Protein AF-A0A918TB48-F1 (afdb_monomer)

Radius of gyration: 30.06 Å; Cα contacts (8 Å, |Δi|>4): 180; chains: 1; bounding box: 78×39×94 Å

pLDDT: mean 83.34, std 12.41, range [33.03, 97.19]

InterPro domains:
  IPR012902 Prokaryotic N-terminal methylation site [PS00409] (13-33)
  IPR012902 Prokaryotic N-terminal methylation site [TIGR02532] (13-34)

Organism: NCBI:txid454148

Structure (mmCIF, N/CA/C/O backbone):
data_AF-A0A918TB48-F1
#
_entry.id   AF-A0A918TB48-F1
#
loop_
_atom_site.group_PDB
_atom_site.id
_atom_site.type_symbol
_atom_site.label_atom_id
_atom_site.label_alt_id
_atom_site.label_comp_id
_atom_site.label_asym_id
_atom_site.label_entity_id
_atom_site.label_seq_id
_atom_site.pdbx_PDB_ins_code
_atom_site.Cartn_x
_atom_site.Cartn_y
_atom_site.Cartn_z
_atom_site.occupancy
_atom_site.B_iso_or_equiv
_atom_site.auth_seq_id
_atom_site.auth_comp_id
_atom_site.auth_asym_id
_atom_site.auth_atom_id
_atom_site.pdbx_PDB_model_num
ATOM 1 N N . MET A 1 1 ? -57.362 19.425 70.911 1.00 43.28 1 MET A N 1
ATOM 2 C CA . MET A 1 1 ? -57.440 19.423 69.432 1.00 43.28 1 MET A CA 1
ATOM 3 C C . MET A 1 1 ? -56.160 18.826 68.872 1.00 43.28 1 MET A C 1
ATOM 5 O O . MET A 1 1 ? -55.081 19.206 69.304 1.00 43.28 1 MET A O 1
ATOM 9 N N . LYS A 1 2 ? -56.304 17.837 67.989 1.00 62.12 2 LYS A N 1
ATOM 10 C CA . LYS A 1 2 ? -55.242 17.045 67.358 1.00 62.12 2 LYS A CA 1
ATOM 11 C C . LYS A 1 2 ? -54.778 17.757 66.087 1.00 62.12 2 LYS A C 1
ATOM 13 O O . LYS A 1 2 ? -55.625 18.062 65.258 1.00 62.12 2 LYS A O 1
ATOM 18 N N . LEU A 1 3 ? -53.474 17.967 65.920 1.00 59.34 3 LEU A N 1
ATOM 19 C CA . LEU A 1 3 ? -52.847 18.297 64.634 1.00 59.34 3 LEU A CA 1
ATOM 20 C C . LEU A 1 3 ? -51.452 17.664 64.583 1.00 59.34 3 LEU A C 1
ATOM 22 O O . LEU A 1 3 ? -50.443 18.294 64.882 1.00 59.34 3 LEU A O 1
ATOM 26 N N . THR A 1 4 ? -51.403 16.387 64.214 1.00 58.00 4 THR A N 1
ATOM 27 C CA . THR A 1 4 ? -50.155 15.721 63.829 1.00 58.00 4 THR A CA 1
ATOM 28 C C . THR A 1 4 ? -49.998 15.910 62.326 1.00 58.00 4 THR A C 1
ATOM 30 O O . THR A 1 4 ? -50.679 15.262 61.536 1.00 58.00 4 THR A O 1
ATOM 33 N N . ASN A 1 5 ? -49.163 16.867 61.934 1.00 61.53 5 ASN A N 1
ATOM 34 C CA . ASN A 1 5 ? -48.885 17.178 60.537 1.00 61.53 5 ASN A CA 1
ATOM 35 C C . ASN A 1 5 ? -47.794 16.219 60.031 1.00 61.53 5 ASN A C 1
ATOM 37 O O . ASN A 1 5 ? -46.599 16.497 60.131 1.00 61.53 5 ASN A O 1
ATOM 41 N N . THR A 1 6 ? -48.200 15.038 59.568 1.00 62.00 6 THR A N 1
ATOM 42 C CA . THR A 1 6 ? -47.282 14.049 58.993 1.00 62.00 6 THR A CA 1
ATOM 43 C C . THR A 1 6 ? -46.922 14.476 57.573 1.00 62.00 6 THR A C 1
ATOM 45 O O . THR A 1 6 ? -47.670 14.233 56.629 1.00 62.00 6 THR A O 1
ATOM 48 N N . LYS A 1 7 ? -45.761 15.119 57.411 1.00 65.38 7 LYS A N 1
ATOM 49 C CA . LYS A 1 7 ? -45.164 15.358 56.092 1.00 65.38 7 LYS A CA 1
ATOM 50 C C . LYS A 1 7 ? -44.725 14.019 55.500 1.00 65.38 7 LYS A C 1
ATOM 52 O O . LYS A 1 7 ? -43.674 13.488 55.848 1.00 65.38 7 LYS A O 1
ATOM 57 N N . THR A 1 8 ? -45.530 13.465 54.600 1.00 63.91 8 THR A N 1
ATOM 58 C CA . THR A 1 8 ? -45.137 12.332 53.761 1.00 63.91 8 THR A CA 1
ATOM 59 C C . THR A 1 8 ? -44.109 12.819 52.743 1.00 63.91 8 THR A C 1
ATOM 61 O O . THR A 1 8 ? -44.467 13.367 51.700 1.00 63.91 8 THR A O 1
ATOM 64 N N . ASN A 1 9 ? -42.820 12.665 53.050 1.00 64.06 9 ASN A N 1
ATOM 65 C CA . ASN A 1 9 ? -41.765 12.853 52.060 1.00 64.06 9 ASN A CA 1
ATOM 66 C C . ASN A 1 9 ? -41.945 11.792 50.968 1.00 64.06 9 ASN A C 1
ATOM 68 O O . ASN A 1 9 ? -41.694 10.608 51.187 1.00 64.06 9 ASN A O 1
ATOM 72 N N . LYS A 1 10 ? -42.420 12.212 49.794 1.00 64.69 10 LYS A N 1
ATOM 73 C CA . LYS A 1 10 ? -42.466 11.373 48.597 1.00 64.69 10 LYS A CA 1
ATOM 74 C C . LYS A 1 10 ? -41.016 11.125 48.182 1.00 64.69 10 LYS A C 1
ATOM 76 O O . LYS A 1 10 ? -40.388 12.008 47.606 1.00 64.69 10 LYS A O 1
ATOM 81 N N . SER A 1 11 ? -40.453 9.967 48.533 1.00 64.38 11 SER A N 1
ATOM 82 C CA . SER A 1 11 ? -39.110 9.608 48.080 1.00 64.38 11 SER A CA 1
ATOM 83 C C . SER A 1 11 ? -39.149 9.488 46.559 1.00 64.38 11 SER A C 1
ATOM 85 O O . SER A 1 11 ? -39.744 8.552 46.017 1.00 64.38 11 SER A O 1
ATOM 87 N N . ASN A 1 12 ? -38.540 10.439 45.860 1.00 66.56 12 ASN A N 1
ATOM 88 C CA . ASN A 1 12 ? -38.195 10.235 44.463 1.00 66.56 12 ASN A CA 1
ATOM 89 C C . ASN A 1 12 ? -37.277 9.010 44.441 1.00 66.56 12 ASN A C 1
ATOM 91 O O . ASN A 1 12 ? -36.259 9.003 45.133 1.00 66.56 12 ASN A O 1
ATOM 95 N N . LYS A 1 13 ? -37.686 7.940 43.750 1.00 67.56 13 LYS A N 1
ATOM 96 C CA . LYS A 1 13 ? -36.864 6.736 43.605 1.00 67.56 13 LYS A CA 1
ATOM 97 C C . LYS A 1 13 ? -35.590 7.152 42.863 1.00 67.56 13 LYS A C 1
ATOM 99 O O . LYS A 1 13 ? -35.625 7.335 41.652 1.00 67.56 13 LYS A O 1
ATOM 104 N N . GLY A 1 14 ? -34.515 7.418 43.602 1.00 69.19 14 GLY A N 1
ATOM 105 C CA . GLY A 1 14 ? -33.204 7.693 43.026 1.00 69.19 14 GLY A CA 1
ATOM 106 C C . GLY A 1 14 ? -32.681 6.445 42.321 1.00 69.19 14 GLY A C 1
ATOM 107 O O . GLY A 1 14 ? -32.981 5.336 42.767 1.00 69.19 14 GLY A O 1
ATOM 108 N N . MET A 1 15 ? -31.923 6.637 41.235 1.00 76.31 15 MET A N 1
ATOM 109 C CA . MET A 1 15 ? -31.185 5.559 40.565 1.00 76.31 15 MET A CA 1
ATOM 110 C C . MET A 1 15 ? -30.422 4.776 41.628 1.00 76.31 15 MET A C 1
ATOM 112 O O . MET A 1 15 ? -29.628 5.345 42.383 1.00 76.31 15 MET A O 1
ATOM 116 N N . THR A 1 16 ? -30.715 3.490 41.742 1.00 85.44 16 THR A N 1
ATOM 117 C CA . THR A 1 16 ? -30.097 2.677 42.782 1.00 85.44 16 THR A CA 1
ATOM 118 C C . THR A 1 16 ? -28.619 2.474 42.447 1.00 85.44 16 THR A C 1
ATOM 120 O O . THR A 1 16 ? -28.232 2.367 41.283 1.00 85.44 16 THR A O 1
ATOM 123 N N . LEU A 1 17 ? -27.763 2.402 43.469 1.00 83.81 17 LEU A N 1
ATOM 124 C CA . LEU A 1 17 ? -26.324 2.165 43.283 1.00 83.81 17 LEU A CA 1
ATOM 125 C C . LEU A 1 17 ? -26.065 0.843 42.529 1.00 83.81 17 LEU A C 1
ATOM 127 O O . LEU A 1 17 ? -25.085 0.714 41.795 1.00 83.81 17 LEU A O 1
ATOM 131 N N . ILE A 1 18 ? -26.989 -0.116 42.649 1.00 90.00 18 ILE A N 1
ATOM 132 C CA . ILE A 1 18 ? -26.930 -1.388 41.930 1.00 90.00 18 ILE A CA 1
ATOM 133 C C . ILE A 1 18 ? -27.230 -1.225 40.432 1.00 90.00 18 ILE A C 1
ATOM 135 O O . ILE A 1 18 ? -26.523 -1.797 39.612 1.00 90.00 18 ILE A O 1
ATOM 139 N N . GLU A 1 19 ? -28.202 -0.391 40.049 1.00 87.00 19 GLU A N 1
ATOM 140 C CA . GLU A 1 19 ? -28.476 -0.098 38.634 1.00 87.00 19 GLU A CA 1
ATOM 141 C C . GLU A 1 19 ? -27.283 0.605 37.989 1.00 87.00 19 GLU A C 1
ATOM 143 O O . GLU A 1 19 ? -26.866 0.241 36.893 1.00 87.00 19 GLU A O 1
ATOM 148 N N . LEU A 1 20 ? -26.673 1.559 38.696 1.00 90.06 20 LEU A N 1
ATOM 149 C CA . LEU A 1 20 ? -25.513 2.287 38.190 1.00 90.06 20 LEU A CA 1
ATOM 150 C C . LEU A 1 20 ? -24.288 1.375 38.014 1.00 90.06 20 LEU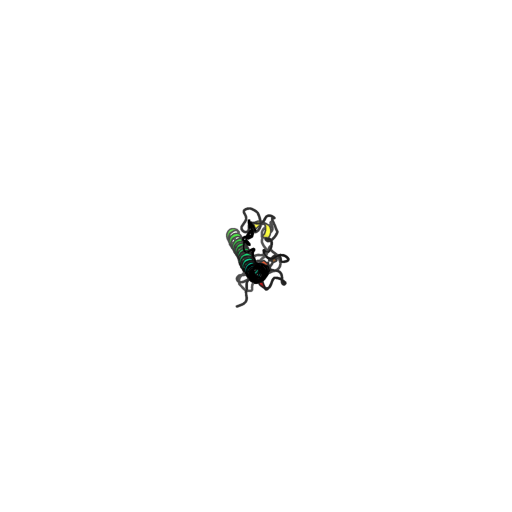 A C 1
ATOM 152 O O . LEU A 1 20 ? -23.606 1.451 36.995 1.00 90.06 20 LEU A O 1
ATOM 156 N N . THR A 1 21 ? -24.023 0.475 38.963 1.00 93.31 21 THR A N 1
ATOM 157 C CA . THR A 1 21 ? -22.899 -0.473 38.852 1.00 93.31 21 THR A CA 1
ATOM 158 C C . THR A 1 21 ? -23.119 -1.511 37.754 1.00 93.31 21 THR A C 1
ATOM 160 O O . THR A 1 21 ? -22.192 -1.767 36.988 1.00 93.31 21 THR A O 1
ATOM 163 N N . VAL A 1 22 ? -24.334 -2.050 37.599 1.00 93.81 22 VAL A N 1
ATOM 164 C CA . VAL A 1 22 ? -24.663 -2.969 36.494 1.00 93.81 22 VAL A CA 1
ATOM 165 C C . VAL A 1 22 ? -24.484 -2.279 35.142 1.00 93.81 22 VAL A C 1
ATOM 167 O O . VAL A 1 22 ? -23.855 -2.846 34.249 1.00 93.81 22 VAL A O 1
ATOM 170 N N . VAL A 1 23 ? -24.966 -1.041 34.998 1.00 95.06 23 VAL A N 1
ATOM 171 C CA . VAL A 1 23 ? -24.798 -0.265 33.760 1.00 95.06 23 VAL A CA 1
ATOM 172 C C . VAL A 1 23 ? -23.319 -0.049 33.448 1.00 95.06 23 VAL A C 1
ATOM 174 O O . VAL A 1 23 ? -22.896 -0.301 32.322 1.00 95.06 23 VAL A O 1
ATOM 177 N N . ILE A 1 24 ? -22.508 0.351 34.431 1.00 95.19 24 ILE A N 1
ATOM 178 C CA . ILE A 1 24 ? -21.066 0.551 34.225 1.00 95.19 24 ILE A CA 1
ATOM 179 C C . ILE A 1 24 ? -20.381 -0.754 33.805 1.00 95.19 24 ILE A C 1
ATOM 181 O O . ILE A 1 24 ? -19.593 -0.743 32.861 1.00 95.19 24 ILE A O 1
ATOM 185 N N . LEU A 1 25 ? -20.696 -1.881 34.451 1.00 95.31 25 LEU A N 1
ATOM 186 C CA . LEU A 1 25 ? -20.114 -3.180 34.097 1.00 95.31 25 LEU A CA 1
ATOM 187 C C . LEU A 1 25 ? -20.433 -3.574 32.650 1.00 95.31 25 LEU A C 1
ATOM 189 O O . LEU A 1 25 ? -19.542 -4.014 31.920 1.00 95.31 25 LEU A O 1
ATOM 193 N N . VAL A 1 26 ? -21.677 -3.368 32.212 1.00 97.00 26 VAL A N 1
ATOM 194 C CA . VAL A 1 26 ? -22.085 -3.636 30.826 1.00 97.00 26 VAL A CA 1
ATOM 195 C C . VAL A 1 26 ? -21.351 -2.716 29.852 1.00 97.00 26 VAL A C 1
ATOM 197 O O . VAL A 1 26 ? -20.811 -3.193 28.854 1.00 97.00 26 VAL A O 1
ATOM 200 N N . LEU A 1 27 ? -21.267 -1.417 30.145 1.00 97.19 27 LEU A N 1
ATOM 201 C CA . LEU A 1 27 ? -20.566 -0.461 29.284 1.00 97.19 27 LEU A CA 1
ATOM 202 C C . LEU A 1 27 ? -19.082 -0.816 29.127 1.00 97.19 27 LEU A C 1
ATOM 204 O O . LEU A 1 27 ? -18.579 -0.838 28.006 1.00 97.19 27 LEU A O 1
ATOM 208 N N . LEU A 1 28 ? -18.390 -1.160 30.217 1.00 96.75 28 LEU A N 1
ATOM 209 C CA . LEU A 1 28 ? -16.977 -1.553 30.167 1.00 96.75 28 LEU A CA 1
ATOM 210 C C . LEU A 1 28 ? -16.760 -2.855 29.381 1.00 96.75 28 LEU A C 1
ATOM 212 O O . LEU A 1 28 ? -15.784 -2.968 28.634 1.00 96.75 28 LEU A O 1
ATOM 216 N N . SER A 1 29 ? -17.681 -3.816 29.496 1.00 95.94 29 SER A N 1
ATOM 217 C CA . SER A 1 29 ? -17.644 -5.051 28.705 1.00 95.94 29 SER A CA 1
ATOM 218 C C . SER A 1 29 ? -17.789 -4.771 27.205 1.00 95.94 29 SER A C 1
ATOM 220 O O . SER A 1 29 ? -16.966 -5.229 26.409 1.00 95.94 29 SER A O 1
ATOM 222 N N . LEU A 1 30 ? -18.770 -3.952 26.814 1.00 96.06 30 LEU A N 1
ATOM 223 C CA . LEU A 1 30 ? -19.013 -3.604 25.410 1.00 96.06 30 LEU A CA 1
ATOM 224 C C . LEU A 1 30 ? -17.853 -2.815 24.795 1.00 96.06 30 LEU A C 1
ATOM 226 O O . LEU A 1 30 ? -17.421 -3.112 23.680 1.00 96.06 30 LEU A O 1
ATOM 230 N N . ILE A 1 31 ? -17.305 -1.851 25.537 1.00 96.19 31 ILE A N 1
ATOM 231 C CA . ILE A 1 31 ? -16.146 -1.068 25.093 1.00 96.19 31 ILE A CA 1
ATOM 232 C C . ILE A 1 31 ? -14.924 -1.978 24.887 1.00 96.19 31 ILE A C 1
ATOM 234 O O . ILE A 1 31 ? -14.186 -1.808 23.918 1.00 96.19 31 ILE A O 1
ATOM 238 N N . SER A 1 32 ? -14.726 -2.988 25.739 1.00 95.69 32 SER A N 1
ATOM 239 C CA . SER A 1 32 ? -13.596 -3.920 25.612 1.00 95.69 32 SER A CA 1
ATOM 240 C C . SER A 1 32 ? -13.647 -4.728 24.310 1.00 95.69 32 SER A C 1
ATOM 242 O O . SER A 1 32 ? -12.643 -4.826 23.603 1.00 95.69 32 SER A O 1
ATOM 244 N N . VAL A 1 33 ? -14.818 -5.265 23.949 1.00 95.31 33 VAL A N 1
ATOM 245 C CA . VAL A 1 33 ? -14.992 -6.006 22.685 1.00 95.31 33 VAL A CA 1
ATOM 246 C C . VAL A 1 33 ? -14.820 -5.082 21.476 1.00 95.31 33 VAL A C 1
ATOM 248 O O . VAL A 1 33 ? -14.198 -5.474 20.486 1.00 95.31 33 VAL A O 1
ATOM 251 N N . LEU A 1 34 ? -15.288 -3.832 21.572 1.00 95.44 34 LEU A N 1
ATOM 252 C CA . LEU A 1 34 ? -15.106 -2.826 20.525 1.00 95.44 34 LEU A CA 1
ATOM 253 C C . LEU A 1 34 ? -13.622 -2.573 20.223 1.00 95.44 34 LEU A C 1
ATOM 255 O O . LEU A 1 34 ? -13.240 -2.543 19.055 1.00 95.44 34 LEU A O 1
ATOM 259 N N . PHE A 1 35 ? -12.769 -2.442 21.245 1.00 94.81 35 PHE A N 1
ATOM 260 C CA . PHE A 1 35 ? -11.332 -2.215 21.041 1.00 94.81 35 PHE A CA 1
ATOM 261 C C . PHE A 1 35 ? -10.633 -3.381 20.338 1.00 94.81 35 PHE A C 1
ATOM 263 O O . PHE A 1 35 ? -9.747 -3.158 19.510 1.00 94.81 35 PHE A O 1
ATOM 270 N N . ILE A 1 36 ? -11.034 -4.618 20.634 1.00 93.31 36 ILE A N 1
ATOM 271 C CA . ILE A 1 36 ? -10.490 -5.807 19.967 1.00 93.31 36 ILE A CA 1
ATOM 272 C C . ILE A 1 36 ? -10.891 -5.800 18.487 1.00 93.31 36 ILE A C 1
ATOM 274 O O . ILE A 1 36 ? -10.032 -5.959 17.617 1.00 93.31 36 ILE A O 1
ATOM 278 N N . GLY A 1 37 ? -12.172 -5.545 18.200 1.00 92.19 37 GLY A N 1
ATOM 279 C CA . GLY A 1 37 ? -12.680 -5.444 16.831 1.00 92.19 37 GLY A CA 1
ATOM 280 C C . GLY A 1 37 ? -12.007 -4.324 16.036 1.00 92.19 37 GLY A C 1
ATOM 281 O O . GLY A 1 37 ? -11.545 -4.554 14.920 1.00 92.19 37 GLY A O 1
ATOM 282 N N . ALA A 1 38 ? -11.865 -3.138 16.632 1.00 92.00 38 ALA A N 1
ATOM 283 C CA . ALA A 1 38 ? -11.226 -1.987 15.999 1.00 92.00 38 ALA A CA 1
ATOM 284 C C . ALA A 1 38 ? -9.751 -2.252 15.661 1.00 92.00 38 ALA A C 1
ATOM 286 O O . ALA A 1 38 ? -9.313 -1.936 14.556 1.00 92.00 38 ALA A O 1
ATOM 287 N N . ARG A 1 39 ? -8.985 -2.885 16.564 1.00 88.62 39 ARG A N 1
ATOM 288 C CA . ARG A 1 39 ? -7.580 -3.247 16.296 1.00 88.62 39 ARG A CA 1
ATOM 289 C C . ARG A 1 39 ? -7.447 -4.266 15.166 1.00 88.62 39 ARG A C 1
ATOM 291 O O . ARG A 1 39 ? -6.556 -4.130 14.331 1.00 88.62 39 ARG A O 1
ATOM 298 N N . ALA A 1 40 ? -8.317 -5.275 15.133 1.00 87.75 40 ALA A N 1
ATOM 299 C CA . ALA A 1 40 ? -8.320 -6.268 14.061 1.00 87.75 40 ALA A CA 1
ATOM 300 C C . ALA A 1 40 ? -8.688 -5.637 12.709 1.00 87.75 40 ALA A C 1
ATOM 302 O O . ALA A 1 40 ? -8.044 -5.922 11.699 1.00 87.75 40 ALA A O 1
ATOM 303 N N . TRP A 1 41 ? -9.677 -4.740 12.703 1.00 90.69 41 TRP A N 1
ATOM 304 C CA . TRP A 1 41 ? -10.086 -4.007 11.509 1.00 90.69 41 TRP A CA 1
ATOM 305 C C . TRP A 1 41 ? -8.982 -3.082 10.988 1.00 90.69 41 TRP A C 1
ATOM 307 O O . TRP A 1 41 ? -8.671 -3.129 9.799 1.00 90.69 41 TRP A O 1
ATOM 317 N N . MET A 1 42 ? -8.328 -2.321 11.872 1.00 89.31 42 MET A N 1
ATOM 318 C CA . MET A 1 42 ? -7.204 -1.447 11.514 1.00 89.31 42 MET A CA 1
ATOM 319 C C . MET A 1 42 ? -6.084 -2.237 10.829 1.00 89.31 42 MET A C 1
ATOM 321 O O . MET A 1 42 ? -5.675 -1.892 9.727 1.00 89.31 42 MET A O 1
ATOM 325 N N . ARG A 1 43 ? -5.687 -3.383 11.400 1.00 86.12 43 ARG A N 1
ATOM 326 C CA . ARG A 1 43 ? -4.665 -4.263 10.808 1.00 86.12 43 ARG A CA 1
ATOM 327 C C . ARG A 1 43 ? -5.050 -4.769 9.410 1.00 86.12 43 ARG A C 1
ATOM 329 O O . ARG A 1 43 ? -4.191 -4.902 8.541 1.00 86.12 43 ARG A O 1
ATOM 336 N N . GLY A 1 44 ? -6.330 -5.076 9.189 1.00 86.44 44 GLY A N 1
ATOM 337 C CA . GLY A 1 44 ? -6.839 -5.473 7.874 1.00 86.44 44 GLY A CA 1
ATOM 338 C C . GLY A 1 44 ? -6.806 -4.327 6.859 1.00 86.44 44 GLY A C 1
ATOM 339 O O . GLY A 1 44 ? -6.379 -4.526 5.722 1.00 86.44 44 GLY A O 1
ATOM 340 N N . SER A 1 45 ? -7.199 -3.126 7.289 1.00 89.56 45 SER A N 1
ATOM 341 C CA . SER A 1 45 ? -7.156 -1.909 6.473 1.00 89.56 45 SER A CA 1
ATOM 342 C C . SER A 1 45 ? -5.726 -1.542 6.073 1.00 89.56 45 SER A C 1
ATOM 344 O O . SER A 1 45 ? -5.471 -1.260 4.904 1.00 89.56 45 SER A O 1
ATOM 346 N N . ASP A 1 46 ? -4.777 -1.620 7.008 1.00 90.06 46 ASP A N 1
ATOM 347 C CA . ASP A 1 46 ? -3.365 -1.323 6.750 1.00 90.06 46 ASP A CA 1
ATOM 348 C C . ASP A 1 46 ? -2.776 -2.271 5.701 1.00 90.06 46 ASP A C 1
ATOM 350 O O . ASP A 1 46 ? -2.063 -1.836 4.799 1.00 90.06 46 ASP A O 1
ATOM 354 N N . ARG A 1 47 ? -3.134 -3.562 5.754 1.00 87.81 47 ARG A N 1
ATOM 355 C CA . ARG A 1 47 ? -2.732 -4.548 4.738 1.00 87.81 47 ARG A CA 1
ATOM 356 C C . ARG A 1 47 ? -3.307 -4.232 3.366 1.00 87.81 47 ARG A C 1
ATOM 358 O O . ARG A 1 47 ? -2.586 -4.312 2.374 1.00 87.81 47 ARG A O 1
ATOM 365 N N . ALA A 1 48 ? -4.590 -3.891 3.297 1.00 88.69 48 ALA A N 1
ATOM 366 C CA . ALA A 1 48 ? -5.221 -3.539 2.031 1.00 88.69 48 ALA A CA 1
ATOM 367 C C . ALA A 1 48 ? -4.580 -2.282 1.420 1.00 88.69 48 ALA A C 1
ATOM 369 O O . ALA A 1 48 ? -4.274 -2.266 0.230 1.00 88.69 48 ALA A O 1
ATOM 370 N N . ASN A 1 49 ? -4.313 -1.265 2.239 1.00 90.06 49 ASN A N 1
ATOM 371 C CA . ASN A 1 49 ? -3.668 -0.035 1.796 1.00 90.06 49 ASN A CA 1
ATOM 372 C C . ASN A 1 49 ? -2.218 -0.278 1.342 1.00 90.06 49 ASN A C 1
ATOM 374 O O . ASN A 1 49 ? -1.829 0.171 0.267 1.00 90.06 49 ASN A O 1
ATOM 378 N N . ALA A 1 50 ? -1.443 -1.075 2.086 1.00 88.81 50 ALA A N 1
ATOM 379 C CA . ALA A 1 50 ? -0.089 -1.455 1.684 1.00 88.81 50 ALA A CA 1
ATOM 380 C C . ALA A 1 50 ? -0.077 -2.162 0.318 1.00 88.81 50 ALA A C 1
ATOM 382 O O . ALA A 1 50 ? 0.678 -1.774 -0.570 1.00 88.81 50 ALA A O 1
ATOM 383 N N . ALA A 1 51 ? -0.970 -3.130 0.098 1.00 88.31 51 ALA A N 1
ATOM 384 C CA . ALA A 1 51 ? -1.081 -3.817 -1.187 1.00 88.31 51 ALA A CA 1
ATOM 385 C C . ALA A 1 51 ? -1.458 -2.873 -2.347 1.00 88.31 51 ALA A C 1
ATOM 387 O O . ALA A 1 51 ? -0.965 -3.044 -3.463 1.00 88.31 51 ALA A O 1
ATOM 388 N N . LEU A 1 52 ? -2.306 -1.869 -2.099 1.00 89.88 52 LEU A N 1
ATOM 389 C CA . LEU A 1 52 ? -2.665 -0.864 -3.104 1.00 89.88 52 LEU A CA 1
ATOM 390 C C . LEU A 1 52 ? -1.481 0.030 -3.471 1.00 89.88 52 LEU A C 1
ATOM 392 O O . LEU A 1 52 ? -1.266 0.277 -4.655 1.00 89.88 52 LEU A O 1
ATOM 396 N N . LEU A 1 53 ? -0.691 0.470 -2.491 1.00 90.31 53 LEU A N 1
ATOM 397 C CA . LEU A 1 53 ? 0.509 1.272 -2.745 1.00 90.31 53 LEU A CA 1
ATOM 398 C C . LEU A 1 53 ? 1.538 0.495 -3.571 1.00 90.31 53 LEU A 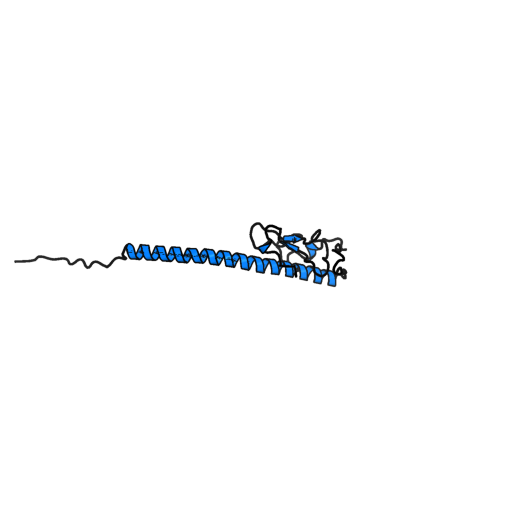C 1
ATOM 400 O O . LEU A 1 53 ? 2.025 1.008 -4.577 1.00 90.31 53 LEU A O 1
ATOM 404 N N . ILE A 1 54 ? 1.787 -0.768 -3.213 1.00 90.12 54 ILE A N 1
ATOM 405 C CA . ILE A 1 54 ? 2.690 -1.654 -3.962 1.00 90.12 54 ILE A CA 1
ATOM 406 C C . ILE A 1 54 ? 2.191 -1.839 -5.398 1.00 90.12 54 ILE A C 1
ATOM 408 O O . ILE A 1 54 ? 2.966 -1.740 -6.349 1.00 90.12 54 ILE A O 1
ATOM 412 N N . ARG A 1 55 ? 0.884 -2.063 -5.577 1.00 90.62 55 ARG A N 1
ATOM 413 C CA . ARG A 1 55 ? 0.275 -2.185 -6.906 1.00 90.62 55 ARG A CA 1
ATOM 414 C C . ARG A 1 55 ? 0.437 -0.906 -7.724 1.00 90.62 55 ARG A C 1
ATOM 416 O O . ARG A 1 55 ? 0.787 -0.999 -8.897 1.00 90.62 55 ARG A O 1
ATOM 423 N N . ASN A 1 56 ? 0.168 0.258 -7.138 1.00 91.56 56 ASN A N 1
ATOM 424 C CA . ASN A 1 56 ? 0.272 1.539 -7.837 1.00 91.56 56 ASN A CA 1
ATOM 425 C C . ASN A 1 56 ? 1.714 1.806 -8.276 1.00 91.56 56 ASN A C 1
ATOM 427 O O . ASN A 1 56 ? 1.936 2.177 -9.424 1.00 91.56 56 ASN A O 1
ATOM 431 N N . ALA A 1 57 ? 2.692 1.528 -7.409 1.00 91.62 57 ALA A N 1
ATOM 432 C CA . ALA A 1 57 ? 4.104 1.651 -7.754 1.00 91.62 57 ALA A CA 1
ATOM 433 C C . ALA A 1 57 ? 4.508 0.682 -8.874 1.00 91.62 57 ALA A C 1
ATOM 435 O O . ALA A 1 57 ? 5.120 1.102 -9.851 1.00 91.62 57 ALA A O 1
ATOM 436 N N . GLN A 1 58 ? 4.089 -0.588 -8.793 1.00 92.06 58 GLN A N 1
ATOM 437 C CA . GLN A 1 58 ? 4.327 -1.572 -9.852 1.00 92.06 58 GLN A CA 1
ATOM 438 C C . GLN A 1 58 ? 3.748 -1.099 -11.190 1.00 92.06 58 GLN A C 1
ATOM 440 O O . GLN A 1 58 ? 4.415 -1.158 -12.216 1.00 92.06 58 GLN A O 1
ATOM 445 N N . GLN A 1 59 ? 2.500 -0.628 -11.200 1.00 92.50 59 GLN A N 1
ATOM 446 C CA . GLN A 1 59 ? 1.859 -0.133 -12.418 1.00 92.50 59 GLN A CA 1
ATOM 447 C C . GLN A 1 59 ? 2.552 1.121 -12.959 1.00 92.50 59 GLN A C 1
ATOM 449 O O . GLN A 1 59 ? 2.723 1.228 -14.171 1.00 92.50 59 GLN A O 1
ATOM 454 N N . GLY A 1 60 ? 2.990 2.020 -12.076 1.00 91.94 60 GLY A N 1
ATOM 455 C CA . GLY A 1 60 ? 3.761 3.207 -12.431 1.00 91.94 60 GLY A CA 1
ATOM 456 C C . GLY A 1 60 ? 5.065 2.853 -13.134 1.00 91.94 60 GLY A C 1
ATOM 457 O O . GLY A 1 60 ? 5.271 3.280 -14.265 1.00 91.94 60 GLY A O 1
ATOM 458 N N . VAL A 1 61 ? 5.886 1.992 -12.523 1.00 92.31 61 VAL A N 1
ATOM 459 C CA . VAL A 1 61 ? 7.158 1.522 -13.101 1.00 92.31 61 VAL A CA 1
ATOM 460 C C . VAL A 1 61 ? 6.940 0.896 -14.470 1.00 92.31 61 VAL A C 1
ATOM 462 O O . VAL A 1 61 ? 7.612 1.264 -15.427 1.00 92.31 61 VAL A O 1
ATOM 465 N N . ARG A 1 62 ? 5.959 -0.007 -14.595 1.00 91.75 62 ARG A N 1
ATOM 466 C CA . ARG A 1 62 ? 5.674 -0.706 -15.860 1.00 91.75 62 ARG A CA 1
ATOM 467 C C . ARG A 1 62 ? 5.162 0.226 -16.949 1.00 91.75 62 ARG A C 1
ATOM 469 O O . ARG A 1 62 ? 5.518 0.074 -18.113 1.00 91.75 62 ARG A O 1
ATOM 476 N N . SER A 1 63 ? 4.306 1.176 -16.587 1.00 92.12 63 SER A N 1
ATOM 477 C CA . SER A 1 63 ? 3.806 2.170 -17.533 1.00 92.12 63 SER A CA 1
ATOM 478 C C . SER A 1 63 ? 4.930 3.098 -17.984 1.00 92.12 63 SER A C 1
ATOM 480 O O . SER A 1 63 ? 5.057 3.371 -19.176 1.00 92.12 63 SER A O 1
ATOM 482 N N . HIS A 1 64 ? 5.756 3.562 -17.046 1.00 92.44 64 HIS A N 1
ATOM 483 C CA . HIS A 1 64 ? 6.854 4.476 -17.325 1.00 92.44 64 HIS A CA 1
ATOM 484 C C . HIS A 1 64 ? 7.942 3.812 -18.174 1.00 92.44 64 HIS A C 1
ATOM 486 O O . HIS A 1 64 ? 8.338 4.373 -19.195 1.00 92.44 64 HIS A O 1
ATOM 492 N N . SER A 1 65 ? 8.342 2.581 -17.836 1.00 91.06 65 SER A N 1
ATOM 493 C CA . SER A 1 65 ? 9.307 1.807 -18.624 1.00 91.06 65 SER A CA 1
ATOM 494 C C . SER A 1 65 ? 8.812 1.583 -20.052 1.00 91.06 65 SER A C 1
ATOM 496 O O . SER A 1 65 ? 9.571 1.761 -21.000 1.00 91.06 65 SER A O 1
ATOM 498 N N . ASN A 1 66 ? 7.521 1.286 -20.225 1.00 90.44 66 ASN A N 1
ATOM 499 C CA . ASN A 1 66 ? 6.919 1.113 -21.545 1.00 90.44 66 ASN A CA 1
ATOM 500 C C . ASN A 1 66 ? 6.905 2.414 -22.371 1.00 90.44 66 ASN A C 1
ATOM 502 O O . ASN A 1 66 ? 7.166 2.374 -23.569 1.00 90.44 66 ASN A O 1
ATOM 506 N N . ILE A 1 67 ? 6.626 3.568 -21.753 1.00 91.12 67 ILE A N 1
ATOM 507 C CA . ILE A 1 67 ? 6.644 4.873 -22.442 1.00 91.12 67 ILE A CA 1
ATOM 508 C C . ILE A 1 67 ? 8.067 5.260 -22.860 1.00 91.12 67 ILE A C 1
ATOM 510 O O . ILE A 1 67 ? 8.257 5.792 -23.951 1.00 91.12 67 ILE A O 1
ATOM 514 N N . MET A 1 68 ? 9.057 4.967 -22.017 1.00 89.88 68 MET A N 1
ATOM 515 C CA . MET A 1 68 ? 10.466 5.274 -22.285 1.00 89.88 68 MET A CA 1
ATOM 516 C C . MET A 1 68 ? 11.161 4.235 -23.176 1.00 89.88 68 MET A C 1
ATOM 518 O O . MET A 1 68 ? 12.333 4.395 -23.504 1.00 89.88 68 MET A O 1
ATOM 522 N N . GLY A 1 69 ? 10.453 3.180 -23.593 1.00 88.81 69 GLY A N 1
ATOM 523 C CA . GLY A 1 69 ? 11.007 2.128 -24.447 1.00 88.81 69 GLY A CA 1
ATOM 524 C C . GLY A 1 69 ? 12.044 1.246 -23.749 1.00 88.81 69 GLY A C 1
ATOM 525 O O . GLY A 1 69 ? 12.875 0.639 -24.419 1.00 88.81 69 GLY A O 1
ATOM 526 N N . VAL A 1 70 ? 12.012 1.176 -22.416 1.00 88.38 70 VAL A N 1
ATOM 527 C CA . VAL A 1 70 ? 12.879 0.296 -21.629 1.00 88.38 70 VAL A CA 1
ATOM 528 C C . VAL A 1 70 ? 12.295 -1.111 -21.646 1.00 88.38 70 VAL A C 1
ATOM 530 O O . VAL A 1 70 ? 11.123 -1.319 -21.313 1.00 88.38 70 VAL A O 1
ATOM 533 N N . GLU A 1 71 ? 13.112 -2.084 -22.045 1.00 86.19 71 GLU A N 1
ATOM 534 C CA . GLU A 1 71 ? 12.689 -3.479 -22.100 1.00 86.19 71 GLU A CA 1
ATOM 535 C C . GLU A 1 71 ? 12.278 -3.980 -20.715 1.00 86.19 71 GLU A C 1
ATOM 537 O O . GLU A 1 71 ? 12.907 -3.695 -19.697 1.00 86.19 71 GLU A O 1
ATOM 542 N N . THR A 1 72 ? 11.191 -4.745 -20.678 1.00 85.94 72 THR A N 1
ATOM 543 C CA . THR A 1 72 ? 10.789 -5.446 -19.464 1.00 85.94 72 THR A CA 1
ATOM 544 C C . THR A 1 72 ? 11.522 -6.787 -19.414 1.00 85.94 72 THR A C 1
ATOM 546 O O . THR A 1 72 ? 11.345 -7.582 -20.342 1.00 85.94 72 THR A O 1
ATOM 549 N N . PRO A 1 73 ? 12.304 -7.072 -18.356 1.00 87.56 73 PRO A N 1
ATOM 550 C CA . PRO A 1 73 ? 13.034 -8.325 -18.271 1.00 87.56 73 PRO A CA 1
ATOM 551 C C . PRO A 1 73 ? 12.068 -9.515 -18.248 1.00 87.56 73 PRO A C 1
ATOM 553 O O . PRO A 1 73 ? 11.051 -9.507 -17.542 1.00 87.56 73 PRO A O 1
ATOM 556 N N . ALA A 1 74 ? 12.381 -10.545 -19.036 1.00 85.50 74 ALA A N 1
ATOM 557 C CA . ALA A 1 74 ? 11.643 -11.803 -19.021 1.00 85.50 74 ALA A CA 1
ATOM 558 C C . ALA A 1 74 ? 11.766 -12.490 -17.650 1.00 85.50 74 ALA A C 1
ATOM 560 O O . ALA A 1 74 ? 12.719 -12.258 -16.913 1.00 85.50 74 ALA A O 1
ATOM 561 N N . THR A 1 75 ? 10.814 -13.360 -17.314 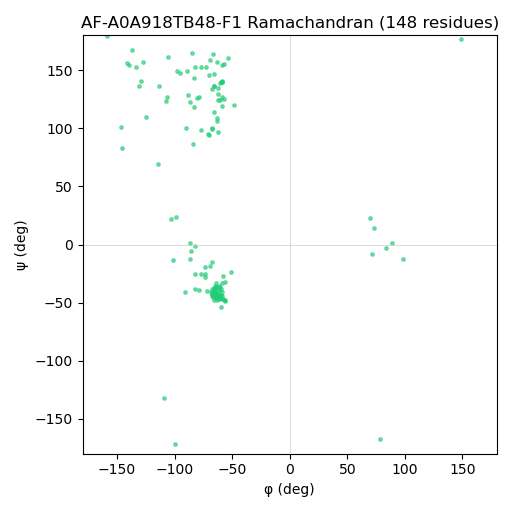1.00 85.00 75 THR A N 1
ATOM 562 C CA . THR A 1 75 ? 10.864 -14.136 -16.067 1.00 85.00 75 THR A CA 1
ATOM 563 C C . THR A 1 75 ? 12.154 -14.960 -15.983 1.00 85.00 75 THR A C 1
ATOM 565 O O . THR A 1 75 ? 12.441 -15.751 -16.883 1.00 85.00 75 THR A O 1
ATOM 568 N N . GLY A 1 76 ? 12.910 -14.796 -14.897 1.00 81.44 76 GLY A N 1
ATOM 569 C CA . GLY A 1 76 ? 14.200 -15.440 -14.647 1.00 81.44 76 GLY A CA 1
ATOM 570 C C . GLY A 1 76 ? 15.420 -14.679 -15.182 1.00 81.44 76 GLY A C 1
ATOM 571 O O . GLY A 1 76 ? 16.534 -15.185 -15.044 1.00 81.44 76 GLY A O 1
ATOM 572 N N . ALA A 1 77 ? 15.242 -13.507 -15.803 1.00 83.62 77 ALA A N 1
ATOM 573 C CA . ALA A 1 77 ? 16.335 -12.673 -16.313 1.00 83.62 77 ALA A CA 1
ATOM 574 C C . ALA A 1 77 ? 16.918 -11.717 -15.256 1.00 83.62 77 ALA A C 1
ATOM 576 O O . ALA A 1 77 ? 17.989 -11.153 -15.481 1.00 83.62 77 ALA A O 1
ATOM 577 N N . GLY A 1 78 ? 16.248 -11.554 -14.113 1.00 84.62 78 GLY A N 1
ATOM 578 C CA . GLY A 1 78 ? 16.610 -10.571 -13.097 1.00 84.62 78 GLY A CA 1
ATOM 579 C C . GLY A 1 78 ? 16.153 -9.156 -13.454 1.00 84.62 78 GLY A C 1
ATOM 580 O O . GLY A 1 78 ? 15.329 -8.945 -14.341 1.00 84.62 78 GLY A O 1
ATOM 581 N N . GLU A 1 79 ? 16.657 -8.169 -12.724 1.00 88.50 79 GLU A N 1
ATOM 582 C CA . GLU A 1 79 ? 16.261 -6.769 -12.893 1.00 88.50 79 GLU A CA 1
ATOM 583 C C . GLU A 1 79 ? 17.149 -6.064 -13.924 1.00 88.50 79 GLU A C 1
ATOM 585 O O . GLU A 1 79 ? 18.324 -6.400 -14.089 1.00 88.50 79 GLU A O 1
ATOM 590 N N . ILE A 1 80 ? 16.586 -5.080 -14.624 1.00 89.31 80 ILE A N 1
ATOM 591 C CA . ILE A 1 80 ? 17.330 -4.219 -15.549 1.00 89.31 80 ILE A CA 1
ATOM 592 C C . ILE A 1 80 ? 17.456 -2.842 -14.912 1.00 89.31 80 ILE A C 1
ATOM 594 O O . ILE A 1 80 ? 16.445 -2.218 -14.592 1.00 89.31 80 ILE A O 1
ATOM 598 N N . ALA A 1 81 ? 18.690 -2.363 -14.767 1.00 88.81 81 ALA A N 1
ATOM 599 C CA . ALA A 1 81 ? 18.958 -1.014 -14.289 1.00 88.81 81 ALA A CA 1
ATOM 600 C C . ALA A 1 81 ? 18.311 0.030 -15.209 1.00 88.81 81 ALA A C 1
ATOM 602 O O . ALA A 1 81 ? 18.325 -0.103 -16.439 1.00 88.81 81 ALA A O 1
ATOM 603 N N . TRP A 1 82 ? 17.751 1.074 -14.612 1.00 89.56 82 TRP A N 1
ATOM 604 C CA . TRP A 1 82 ? 17.162 2.176 -15.350 1.00 89.56 82 TRP A CA 1
ATOM 605 C C . TRP A 1 82 ? 18.223 2.891 -16.210 1.00 89.56 82 TRP A C 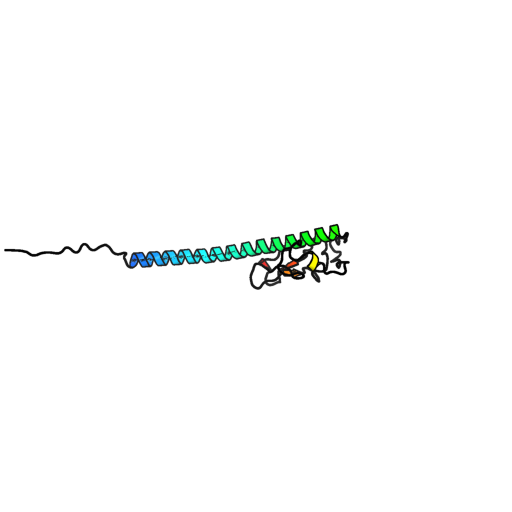1
ATOM 607 O O . TRP A 1 82 ? 19.297 3.222 -15.712 1.00 89.56 82 TRP A O 1
ATOM 617 N N . PRO A 1 83 ? 17.969 3.116 -17.514 1.00 83.44 83 PRO A N 1
ATOM 618 C CA . PRO A 1 83 ? 18.994 3.616 -18.431 1.00 83.44 83 PRO A CA 1
ATOM 619 C C . PRO A 1 83 ? 19.133 5.147 -18.466 1.00 83.44 83 PRO A C 1
ATOM 621 O O . PRO A 1 83 ? 20.001 5.645 -19.187 1.00 83.44 83 PRO A O 1
ATOM 624 N N . ALA A 1 84 ? 18.274 5.906 -17.773 1.00 81.06 84 ALA A N 1
ATOM 625 C CA . ALA A 1 84 ? 18.351 7.368 -17.766 1.00 81.06 84 ALA A CA 1
ATOM 626 C C . ALA A 1 84 ? 19.348 7.887 -16.717 1.00 81.06 84 ALA A C 1
ATOM 628 O O . ALA A 1 84 ? 19.771 7.159 -15.827 1.00 81.06 84 ALA A O 1
ATOM 629 N N . ALA A 1 85 ? 19.730 9.161 -16.844 1.00 75.44 85 ALA A N 1
ATOM 630 C CA . ALA A 1 85 ? 20.613 9.826 -15.884 1.00 75.44 85 ALA A CA 1
ATOM 631 C C . ALA A 1 85 ? 19.918 10.172 -14.554 1.00 75.44 85 ALA A C 1
ATOM 633 O O . ALA A 1 85 ? 20.612 10.406 -13.568 1.00 75.44 85 ALA A O 1
ATOM 634 N N . ASP A 1 86 ? 18.584 10.221 -14.560 1.00 84.56 86 ASP A N 1
ATOM 635 C CA . ASP A 1 86 ? 17.750 10.468 -13.386 1.00 84.56 86 ASP A CA 1
ATOM 636 C C . ASP A 1 86 ? 17.293 9.138 -12.771 1.00 84.56 86 ASP A C 1
ATOM 638 O O . ASP A 1 86 ? 17.056 8.168 -13.498 1.00 84.56 86 ASP A O 1
ATOM 642 N N . ASP A 1 87 ? 17.128 9.117 -11.450 1.00 88.75 87 ASP A N 1
ATOM 643 C CA . ASP A 1 87 ? 16.711 7.939 -10.689 1.00 88.75 87 ASP A CA 1
ATOM 644 C C . ASP A 1 87 ? 15.256 7.558 -11.028 1.00 88.75 87 ASP A C 1
ATOM 646 O O . ASP A 1 87 ? 14.355 8.402 -11.063 1.00 88.75 87 ASP A O 1
ATOM 650 N N . LEU A 1 88 ? 14.982 6.270 -11.272 1.00 89.62 88 LEU A N 1
ATOM 651 C CA . LEU A 1 88 ? 13.619 5.803 -11.578 1.00 89.62 88 LEU A CA 1
ATOM 652 C C . LEU A 1 88 ? 12.676 6.110 -10.413 1.00 89.62 88 LEU A C 1
ATOM 654 O O . LEU A 1 88 ? 11.513 6.461 -10.618 1.00 89.62 88 LEU A O 1
ATOM 658 N N . SER A 1 89 ? 13.175 6.002 -9.185 1.00 89.19 89 SER A N 1
ATOM 659 C CA . SER A 1 89 ? 12.419 6.335 -7.984 1.00 89.19 89 SER A CA 1
ATOM 660 C C . SER A 1 89 ? 11.878 7.775 -7.986 1.00 89.19 89 SER A C 1
ATOM 662 O O . SER A 1 89 ? 10.752 7.985 -7.529 1.00 89.19 89 SER A O 1
ATOM 664 N N . ASP A 1 90 ? 12.580 8.736 -8.591 1.00 90.81 90 ASP A N 1
ATOM 665 C CA . ASP A 1 90 ? 12.147 10.139 -8.719 1.00 90.81 90 ASP A CA 1
ATOM 666 C C . ASP A 1 90 ? 11.023 10.332 -9.739 1.00 90.81 90 ASP A C 1
ATOM 668 O O . ASP A 1 90 ? 10.188 11.238 -9.626 1.00 90.81 90 ASP A O 1
ATOM 672 N N . GLU A 1 91 ? 10.970 9.459 -10.740 1.00 89.88 91 GLU A N 1
ATOM 673 C CA . GLU A 1 91 ? 9.924 9.480 -11.757 1.00 89.88 91 GLU A CA 1
ATOM 674 C C . GLU A 1 91 ? 8.644 8.778 -11.302 1.00 89.88 91 GLU A C 1
ATOM 676 O O . GLU A 1 91 ? 7.542 9.106 -11.757 1.00 89.88 91 GLU A O 1
ATOM 681 N N . ILE A 1 92 ? 8.763 7.833 -10.371 1.00 91.62 92 ILE A N 1
ATOM 682 C CA . ILE A 1 92 ? 7.626 7.078 -9.841 1.00 91.62 92 ILE A CA 1
ATOM 683 C C . ILE A 1 92 ? 7.018 7.749 -8.611 1.00 91.62 92 ILE A C 1
ATOM 685 O O . ILE A 1 92 ? 5.786 7.794 -8.496 1.00 91.62 92 ILE A O 1
ATOM 689 N N . PHE A 1 93 ? 7.850 8.276 -7.712 1.00 91.38 93 PHE A N 1
ATOM 690 C CA . PHE A 1 93 ? 7.432 8.838 -6.431 1.00 91.38 93 PHE A CA 1
ATOM 691 C C . PHE A 1 93 ? 7.517 10.361 -6.427 1.00 91.38 93 PHE A C 1
ATOM 693 O O . PHE A 1 93 ? 8.565 10.948 -6.681 1.00 91.38 93 PHE A O 1
ATOM 700 N N . GLY A 1 94 ? 6.419 11.014 -6.058 1.00 90.12 94 GLY A N 1
ATOM 701 C CA . GLY A 1 94 ? 6.414 12.450 -5.812 1.00 90.12 94 GLY A CA 1
ATOM 702 C C . GLY A 1 94 ? 5.078 13.107 -6.138 1.00 90.12 94 GLY A C 1
ATOM 703 O O . GLY A 1 94 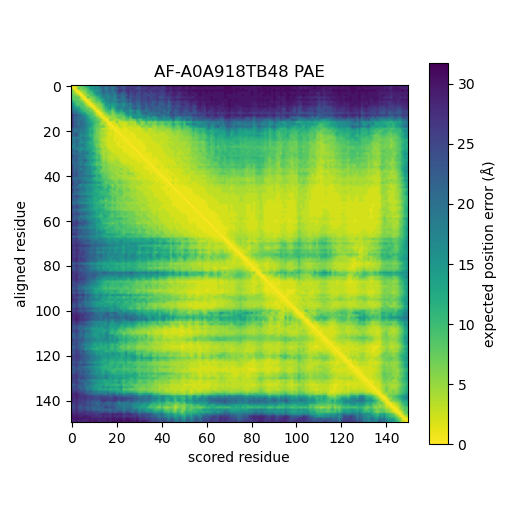? 4.163 12.446 -6.636 1.00 90.12 94 GLY A O 1
ATOM 704 N N . PRO A 1 95 ? 4.959 14.417 -5.877 1.00 88.06 95 PRO A N 1
ATOM 705 C CA . PRO A 1 95 ? 3.760 15.174 -6.201 1.00 88.06 95 PRO A CA 1
ATOM 706 C C . PRO A 1 95 ? 3.497 15.177 -7.712 1.00 88.06 95 PRO A C 1
ATOM 708 O O . PRO A 1 95 ? 4.358 15.591 -8.491 1.00 88.06 95 PRO A O 1
ATOM 711 N N . GLY A 1 96 ? 2.308 14.748 -8.135 1.00 87.44 96 GLY A N 1
ATOM 712 C CA . GLY A 1 96 ? 1.924 14.693 -9.551 1.00 87.44 96 GLY A CA 1
ATOM 713 C C . GLY A 1 96 ? 2.587 13.567 -10.352 1.00 87.44 96 GLY A C 1
ATOM 714 O O . GLY A 1 96 ? 2.564 13.604 -11.585 1.00 87.44 96 GLY A O 1
ATOM 715 N N . LYS A 1 97 ? 3.195 12.586 -9.675 1.00 90.06 97 LYS A N 1
ATOM 716 C CA . LYS A 1 97 ? 3.778 11.378 -10.278 1.00 90.06 97 LYS A CA 1
ATOM 717 C C . LYS A 1 97 ? 2.822 10.184 -10.129 1.00 90.06 97 LYS A C 1
ATOM 719 O O . LYS A 1 97 ? 1.670 10.327 -9.726 1.00 90.06 97 LYS A O 1
ATOM 724 N N . TYR A 1 98 ? 3.282 8.982 -10.480 1.00 89.25 98 TYR A N 1
ATOM 725 C CA . TYR A 1 98 ? 2.460 7.764 -10.429 1.00 89.25 98 TYR A CA 1
ATOM 726 C C . TYR A 1 98 ? 2.017 7.393 -9.011 1.00 89.25 98 TYR A C 1
ATOM 728 O O . TYR A 1 98 ? 0.928 6.847 -8.819 1.00 89.25 98 TYR A O 1
ATOM 736 N N . VAL A 1 99 ? 2.861 7.679 -8.019 1.00 90.25 99 VAL A N 1
ATOM 737 C CA . VAL A 1 99 ? 2.560 7.485 -6.604 1.00 90.25 99 VAL A CA 1
ATOM 738 C C . VAL A 1 99 ? 2.758 8.808 -5.879 1.00 90.25 99 VAL A C 1
ATOM 740 O O . VAL A 1 99 ? 3.882 9.267 -5.677 1.00 90.25 99 VAL A O 1
ATOM 743 N N . GLU A 1 100 ? 1.637 9.390 -5.462 1.00 88.62 100 GLU A N 1
ATOM 744 C CA . GLU A 1 100 ? 1.610 10.636 -4.704 1.00 88.62 100 GLU A CA 1
ATOM 745 C C . GLU A 1 100 ? 2.261 10.437 -3.332 1.00 88.62 100 GLU A C 1
ATOM 747 O O . GLU A 1 100 ? 1.761 9.707 -2.471 1.00 88.62 100 GLU A O 1
ATOM 752 N N . THR A 1 101 ? 3.387 11.108 -3.125 1.00 82.94 101 THR A N 1
ATOM 753 C CA . THR A 1 101 ? 4.083 11.182 -1.841 1.00 82.94 101 THR A CA 1
ATOM 754 C C . THR A 1 101 ? 4.605 12.600 -1.632 1.00 82.94 101 THR A C 1
ATOM 756 O O . THR A 1 101 ? 4.815 13.352 -2.583 1.00 82.94 101 THR A O 1
ATOM 759 N N . ALA A 1 102 ? 4.786 12.987 -0.369 1.00 71.38 102 ALA A N 1
ATOM 760 C CA . ALA A 1 102 ? 5.233 14.329 -0.006 1.00 71.38 102 ALA A CA 1
ATOM 761 C C . ALA A 1 102 ? 6.696 14.608 -0.399 1.00 71.38 102 ALA A C 1
ATOM 763 O O . ALA A 1 102 ? 7.103 15.768 -0.446 1.00 71.38 102 ALA A O 1
ATOM 764 N N . THR A 1 103 ? 7.483 13.564 -0.659 1.00 73.06 103 THR A N 1
ATOM 765 C CA . THR A 1 103 ? 8.924 13.631 -0.920 1.00 73.06 103 THR A CA 1
ATOM 766 C C . THR A 1 103 ? 9.288 12.846 -2.173 1.00 73.06 103 THR A C 1
ATOM 768 O O . THR A 1 103 ? 8.813 11.732 -2.372 1.00 73.06 103 THR A O 1
ATOM 771 N N . ILE A 1 104 ? 10.144 13.437 -3.003 1.00 70.62 104 ILE A N 1
ATOM 772 C CA . ILE A 1 104 ? 10.739 12.795 -4.183 1.00 70.62 104 ILE A CA 1
ATOM 773 C C . ILE A 1 104 ? 11.782 11.768 -3.687 1.00 70.62 104 ILE A C 1
ATOM 775 O O . ILE A 1 104 ? 12.279 11.903 -2.564 1.00 70.62 104 ILE A O 1
ATOM 779 N N . SER A 1 105 ? 12.047 10.714 -4.461 1.00 69.19 105 SER A N 1
ATOM 780 C CA . SER A 1 105 ? 13.054 9.665 -4.182 1.00 69.19 105 SER A CA 1
ATOM 781 C C . SER A 1 105 ? 12.742 8.678 -3.053 1.00 69.19 105 SER A C 1
ATOM 783 O O . SER A 1 105 ? 13.466 7.704 -2.856 1.00 69.19 105 SER A O 1
ATOM 785 N N . THR A 1 106 ? 11.677 8.891 -2.275 1.00 76.75 106 THR A N 1
ATOM 786 C CA . THR A 1 106 ? 11.331 7.993 -1.162 1.00 76.75 106 THR A CA 1
ATOM 787 C C . THR A 1 106 ? 10.017 7.268 -1.419 1.00 76.75 106 THR A C 1
ATOM 789 O O . THR A 1 106 ? 9.033 7.924 -1.778 1.00 76.75 106 THR A O 1
ATOM 792 N N . PRO A 1 107 ? 9.938 5.955 -1.143 1.00 81.19 107 PRO A N 1
ATOM 793 C CA . PRO A 1 107 ? 8.664 5.258 -1.182 1.00 81.19 107 PRO A CA 1
ATOM 794 C C . PRO A 1 107 ? 7.668 5.891 -0.190 1.00 81.19 107 PRO A C 1
ATOM 796 O O . PRO A 1 107 ? 8.079 6.484 0.816 1.00 81.19 107 PRO A O 1
ATOM 799 N N . PRO A 1 108 ? 6.351 5.762 -0.439 1.00 85.56 108 PRO A N 1
ATOM 800 C CA . PRO A 1 108 ? 5.331 6.289 0.463 1.00 85.56 108 PRO A CA 1
ATOM 801 C C . PRO A 1 108 ? 5.484 5.703 1.872 1.00 85.56 108 PRO A C 1
ATOM 803 O O . PRO A 1 108 ? 6.003 4.606 2.058 1.00 85.56 108 PRO A O 1
ATOM 806 N N . THR A 1 109 ? 5.013 6.402 2.902 1.00 87.88 109 THR A N 1
ATOM 807 C CA . THR A 1 109 ? 5.059 5.854 4.264 1.00 87.88 109 THR A CA 1
ATOM 808 C C . THR A 1 109 ? 4.146 4.633 4.385 1.00 87.88 109 THR A C 1
ATOM 810 O O . THR A 1 109 ? 3.007 4.642 3.913 1.00 87.88 109 THR A O 1
ATOM 813 N N . HIS A 1 110 ? 4.630 3.576 5.038 1.00 88.06 110 HIS A N 1
ATOM 814 C CA . HIS A 1 110 ? 3.820 2.389 5.287 1.00 88.06 110 HIS A CA 1
ATOM 815 C C . HIS A 1 110 ? 2.651 2.726 6.242 1.00 88.06 110 HIS A C 1
ATOM 817 O O . HIS A 1 110 ? 2.870 3.401 7.249 1.00 88.06 110 HIS A O 1
ATOM 823 N N . PRO A 1 111 ? 1.417 2.252 5.977 1.00 88.31 111 PRO A N 1
ATOM 824 C CA . PRO A 1 111 ? 0.240 2.602 6.783 1.00 88.31 111 PRO A CA 1
ATOM 825 C C . PRO A 1 111 ? 0.310 2.082 8.226 1.00 88.31 111 PRO A C 1
ATOM 827 O O . PRO A 1 111 ? -0.104 2.768 9.156 1.00 88.31 111 PRO A O 1
ATOM 830 N N . ALA A 1 112 ? 0.881 0.891 8.429 1.00 86.38 112 ALA A N 1
ATOM 831 C CA . ALA A 1 112 ? 1.165 0.383 9.769 1.00 86.38 112 ALA A CA 1
ATOM 832 C C . ALA A 1 112 ? 2.433 1.032 10.347 1.00 86.38 112 ALA A C 1
ATOM 834 O O . ALA A 1 112 ? 3.497 0.973 9.725 1.00 86.38 112 ALA A O 1
ATOM 835 N N . ALA A 1 113 ? 2.321 1.592 11.554 1.00 83.94 113 ALA A N 1
ATOM 836 C CA . ALA A 1 113 ? 3.424 2.239 12.260 1.00 83.94 113 ALA A CA 1
ATOM 837 C C . ALA A 1 113 ? 4.609 1.287 12.508 1.00 83.94 113 ALA A C 1
ATOM 839 O O . ALA A 1 113 ? 4.416 0.129 12.876 1.00 83.94 113 ALA A O 1
ATOM 840 N N . GLY A 1 114 ? 5.832 1.804 12.353 1.00 82.31 114 GLY A N 1
ATOM 841 C CA . GLY A 1 114 ? 7.077 1.054 12.568 1.00 82.31 114 GLY A CA 1
ATOM 842 C C . GLY A 1 114 ? 7.536 0.206 11.379 1.00 82.31 114 GLY A C 1
ATOM 843 O O . GLY A 1 114 ? 8.612 -0.379 11.444 1.00 82.31 114 GLY A O 1
ATOM 844 N N . ASN A 1 115 ? 6.762 0.175 10.293 1.00 86.06 115 ASN A N 1
ATOM 845 C CA . ASN A 1 115 ? 7.112 -0.532 9.065 1.00 86.06 115 ASN A CA 1
ATOM 846 C C . ASN A 1 115 ? 7.525 0.446 7.961 1.00 86.06 115 ASN A C 1
ATOM 848 O O . ASN A 1 115 ? 7.195 1.633 7.996 1.00 86.06 115 ASN A O 1
ATOM 852 N N . SER A 1 116 ? 8.222 -0.073 6.957 1.00 86.62 116 SER A N 1
ATOM 853 C CA . SER A 1 116 ? 8.641 0.674 5.771 1.00 86.62 116 SER A CA 1
ATOM 854 C C . SER A 1 116 ? 8.527 -0.196 4.524 1.00 86.62 116 SER A C 1
ATOM 856 O O . SER A 1 116 ? 8.556 -1.429 4.605 1.00 86.62 116 SER A O 1
ATOM 858 N N . PHE A 1 117 ? 8.387 0.448 3.365 1.00 88.56 117 PHE A N 1
ATOM 859 C CA . PHE A 1 117 ? 8.611 -0.231 2.094 1.00 88.56 117 PHE A CA 1
ATOM 860 C C . PHE A 1 117 ? 10.103 -0.243 1.772 1.00 88.56 117 PHE A C 1
ATOM 862 O O . PHE A 1 117 ? 10.822 0.718 2.047 1.00 88.56 117 PHE A O 1
ATOM 869 N N . ILE A 1 118 ? 10.539 -1.343 1.180 1.00 87.62 118 ILE A N 1
ATOM 870 C CA . ILE A 1 118 ? 11.886 -1.590 0.684 1.00 87.62 118 ILE A CA 1
ATOM 871 C C . ILE A 1 118 ? 11.787 -2.043 -0.775 1.00 87.62 118 ILE A C 1
ATOM 873 O O . ILE A 1 118 ? 10.741 -2.548 -1.201 1.00 87.62 118 ILE A O 1
ATOM 877 N N . ALA A 1 119 ? 12.863 -1.865 -1.535 1.00 87.81 119 ALA A N 1
ATOM 878 C CA . ALA A 1 119 ? 12.967 -2.454 -2.861 1.00 87.81 119 ALA A CA 1
ATOM 879 C C . ALA A 1 119 ? 12.855 -3.980 -2.744 1.00 87.81 119 ALA A C 1
ATOM 881 O O . ALA A 1 119 ? 13.355 -4.578 -1.788 1.00 87.81 119 ALA A O 1
ATOM 882 N N . ALA A 1 120 ? 12.137 -4.605 -3.674 1.00 85.31 120 ALA A N 1
ATOM 883 C CA . ALA A 1 120 ? 12.031 -6.061 -3.701 1.00 85.31 120 ALA A CA 1
ATOM 884 C C . ALA A 1 120 ? 13.299 -6.724 -4.269 1.00 85.31 120 ALA A C 1
ATOM 886 O O . ALA A 1 120 ? 13.579 -7.871 -3.919 1.00 85.31 120 ALA A O 1
ATOM 887 N N . GLY A 1 121 ? 14.051 -6.003 -5.105 1.00 82.38 121 GLY A N 1
ATOM 888 C CA . GLY A 1 121 ? 15.362 -6.401 -5.603 1.00 82.38 121 GLY A CA 1
ATOM 889 C C . GLY A 1 121 ? 16.498 -5.573 -5.017 1.00 82.38 121 GLY A C 1
ATOM 890 O O . GLY A 1 121 ? 16.588 -5.432 -3.796 1.00 82.38 121 GLY A O 1
ATOM 891 N N . THR A 1 122 ? 17.406 -5.077 -5.861 1.00 80.19 122 THR A N 1
ATOM 892 C CA . THR A 1 122 ? 18.631 -4.406 -5.381 1.00 80.19 122 THR A CA 1
ATOM 893 C C . THR A 1 122 ? 18.388 -2.973 -4.929 1.00 80.19 122 THR A C 1
ATOM 895 O O . THR A 1 122 ? 18.950 -2.547 -3.919 1.00 80.19 122 THR A O 1
ATOM 898 N N . ASP A 1 123 ? 17.541 -2.248 -5.652 1.00 86.94 123 ASP A N 1
ATOM 899 C CA . ASP A 1 123 ? 17.233 -0.836 -5.439 1.00 86.94 123 ASP A CA 1
ATOM 900 C C . ASP A 1 123 ? 15.879 -0.467 -6.070 1.00 86.94 123 ASP A C 1
ATOM 902 O O . ASP A 1 123 ? 15.172 -1.308 -6.627 1.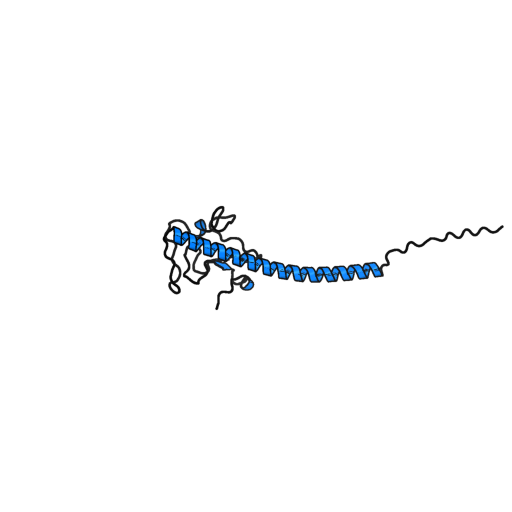00 86.94 123 ASP A O 1
ATOM 906 N N . PHE A 1 124 ? 15.484 0.798 -5.926 1.00 89.56 124 PHE A N 1
ATOM 907 C CA . PHE A 1 124 ? 14.307 1.346 -6.601 1.00 89.56 124 PHE A CA 1
ATOM 908 C C . PHE A 1 124 ? 14.630 1.873 -8.007 1.00 89.56 124 PHE A C 1
ATOM 910 O O . PHE A 1 124 ? 13.739 2.358 -8.696 1.00 89.56 124 PHE A O 1
ATOM 917 N N . ASP A 1 125 ? 15.875 1.752 -8.461 1.00 91.38 125 ASP A N 1
ATOM 918 C CA . ASP A 1 125 ? 16.338 2.314 -9.730 1.00 91.38 125 ASP A CA 1
ATOM 919 C C . ASP A 1 125 ? 16.475 1.250 -10.821 1.00 91.38 125 ASP A C 1
ATOM 921 O O . ASP A 1 125 ? 17.141 1.428 -11.840 1.00 91.38 125 ASP A O 1
ATOM 925 N N . SER A 1 126 ? 15.763 0.141 -10.624 1.00 90.38 126 SER A N 1
ATOM 926 C CA . SER A 1 126 ? 15.748 -1.007 -11.513 1.00 90.38 126 SER A CA 1
ATOM 927 C C . SER A 1 126 ? 14.321 -1.426 -11.854 1.00 90.38 126 SER A C 1
ATOM 929 O O . SER A 1 126 ? 13.406 -1.417 -11.027 1.00 90.38 126 SER A O 1
ATOM 931 N N . VAL A 1 127 ? 14.117 -1.816 -13.112 1.00 91.12 127 VAL A N 1
ATOM 932 C CA . VAL A 1 127 ? 12.864 -2.397 -13.587 1.00 91.12 127 VAL A CA 1
ATOM 933 C C . VAL A 1 127 ? 12.878 -3.896 -13.256 1.00 91.12 127 VAL A C 1
ATOM 935 O O . VAL A 1 127 ? 13.724 -4.625 -13.784 1.00 91.12 127 VAL A O 1
ATOM 938 N N . PRO A 1 128 ? 11.936 -4.389 -12.431 1.00 91.19 128 PRO A N 1
ATOM 939 C CA . PRO A 1 128 ? 11.907 -5.792 -12.028 1.00 91.19 128 PRO A CA 1
ATOM 940 C C . PRO A 1 128 ? 11.538 -6.710 -13.201 1.00 91.19 128 PRO A C 1
ATOM 942 O O . PRO A 1 128 ? 10.888 -6.283 -14.155 1.00 91.19 128 PRO A O 1
ATOM 945 N N . GLU A 1 129 ? 11.865 -7.997 -13.147 1.00 90.62 129 GLU A N 1
ATOM 946 C CA . GLU A 1 129 ? 11.393 -8.977 -14.138 1.00 90.62 129 GLU A CA 1
ATOM 947 C C . GLU A 1 129 ? 9.878 -9.221 -14.084 1.00 90.62 129 GLU A C 1
ATOM 949 O O . GLU A 1 129 ? 9.179 -8.872 -1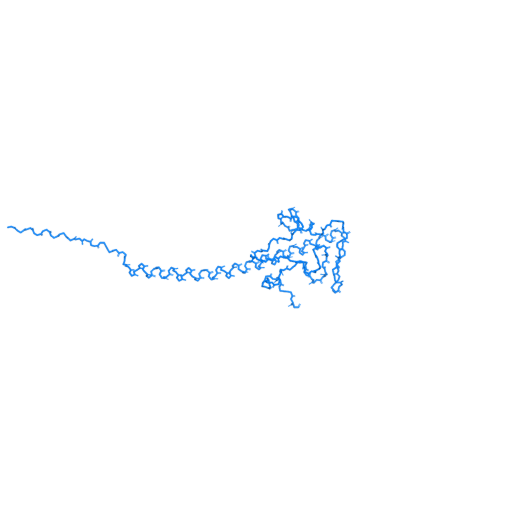3.127 1.00 90.62 129 GLU A O 1
ATOM 954 N N . LEU A 1 130 ? 9.324 -9.826 -15.134 1.00 87.12 130 LEU A N 1
ATOM 955 C CA . LEU A 1 130 ? 7.937 -10.284 -15.109 1.00 87.12 130 LEU A CA 1
ATOM 956 C C . LEU A 1 130 ? 7.728 -11.318 -13.998 1.00 87.12 130 LEU A C 1
ATOM 958 O O . LEU A 1 130 ? 8.367 -12.369 -13.984 1.00 87.12 130 LEU A O 1
ATOM 962 N N . GLY A 1 131 ? 6.765 -11.040 -13.119 1.00 84.62 131 GLY A N 1
ATOM 963 C CA . GLY A 1 131 ? 6.416 -11.905 -11.992 1.00 84.62 131 GLY A CA 1
ATOM 964 C C . GLY A 1 131 ? 7.033 -11.480 -10.660 1.00 84.62 131 GLY A C 1
ATOM 965 O O . GLY A 1 131 ? 6.555 -11.940 -9.625 1.00 84.62 131 GLY A O 1
ATOM 966 N N . SER A 1 132 ? 8.001 -10.556 -10.652 1.00 87.12 132 SER A N 1
ATOM 967 C CA . SER A 1 132 ? 8.527 -9.972 -9.418 1.00 87.12 132 SER A CA 1
ATOM 968 C C . SER A 1 132 ? 7.887 -8.616 -9.097 1.00 87.12 132 SER A C 1
ATOM 970 O O . SER A 1 132 ? 7.425 -7.859 -9.966 1.00 87.12 132 SER A O 1
ATOM 972 N N . LEU A 1 133 ? 7.790 -8.343 -7.796 1.00 88.56 133 LEU A N 1
ATOM 973 C CA . LEU A 1 133 ? 7.338 -7.059 -7.269 1.00 88.56 133 LEU A CA 1
ATOM 974 C C . LEU A 1 133 ? 8.469 -6.036 -7.391 1.00 88.56 133 LEU A C 1
ATOM 976 O O . LEU A 1 133 ? 9.629 -6.406 -7.352 1.00 88.56 133 LEU A O 1
ATOM 980 N N . TYR A 1 134 ? 8.125 -4.758 -7.504 1.00 89.38 134 TYR A N 1
ATOM 981 C CA . TYR A 1 134 ? 9.065 -3.637 -7.454 1.00 89.38 134 TYR A CA 1
ATOM 982 C C . TYR A 1 134 ? 9.412 -3.248 -6.016 1.00 89.38 134 TYR A C 1
ATOM 984 O O . TYR A 1 134 ? 10.554 -2.952 -5.682 1.00 89.38 134 TYR A O 1
ATOM 992 N N . MET A 1 135 ? 8.416 -3.294 -5.133 1.00 89.31 135 MET A N 1
ATOM 993 C CA . MET A 1 135 ? 8.584 -2.985 -3.720 1.00 89.31 135 MET A CA 1
ATOM 994 C C . MET A 1 135 ? 7.900 -4.033 -2.849 1.00 89.31 135 MET A C 1
ATOM 996 O O . MET A 1 135 ? 6.895 -4.638 -3.235 1.00 89.31 135 MET A O 1
ATOM 1000 N N . THR A 1 136 ? 8.415 -4.201 -1.641 1.00 87.69 136 THR A N 1
ATOM 1001 C CA . THR A 1 136 ? 7.817 -5.029 -0.596 1.00 87.69 136 THR A CA 1
ATOM 1002 C C . THR A 1 136 ? 7.888 -4.307 0.743 1.00 87.69 136 THR A C 1
ATOM 1004 O O . THR A 1 136 ? 8.563 -3.292 0.887 1.00 87.69 136 THR A O 1
ATOM 1007 N N . SER A 1 137 ? 7.164 -4.795 1.740 1.00 87.06 137 SER A N 1
ATOM 1008 C CA . SER A 1 137 ? 7.309 -4.325 3.114 1.00 87.06 137 SER A CA 1
ATOM 1009 C C . SER A 1 137 ? 8.497 -5.018 3.796 1.00 87.06 137 SER A C 1
ATOM 1011 O O . SER A 1 137 ? 8.829 -6.156 3.456 1.00 87.06 137 SER A O 1
ATOM 1013 N N . ASN A 1 138 ? 9.117 -4.363 4.780 1.00 82.44 138 ASN A N 1
ATOM 1014 C CA . ASN A 1 138 ? 10.191 -4.943 5.598 1.00 82.44 138 ASN A CA 1
ATOM 1015 C C . ASN A 1 138 ? 9.797 -6.289 6.258 1.00 82.44 138 ASN A C 1
ATOM 1017 O O . ASN A 1 138 ? 8.621 -6.612 6.398 1.00 82.44 138 ASN A O 1
ATOM 1021 N N . ALA A 1 139 ? 10.778 -7.092 6.688 1.00 60.44 139 ALA A N 1
ATOM 1022 C CA . ALA A 1 139 ? 10.543 -8.457 7.188 1.00 60.44 139 ALA A CA 1
ATOM 1023 C C . ALA A 1 139 ? 9.597 -8.542 8.411 1.00 60.44 139 ALA A C 1
ATOM 1025 O O . ALA A 1 139 ? 8.798 -9.475 8.503 1.00 60.44 139 ALA A O 1
ATOM 1026 N N . ASP A 1 140 ? 9.600 -7.539 9.299 1.00 55.62 140 ASP A N 1
ATOM 1027 C CA . ASP A 1 140 ? 8.650 -7.441 10.426 1.00 55.62 140 ASP A CA 1
ATOM 1028 C C . ASP A 1 140 ? 7.199 -7.183 9.974 1.00 55.62 140 ASP A C 1
ATOM 1030 O O . ASP A 1 140 ? 6.234 -7.401 10.713 1.00 55.62 140 ASP A O 1
ATOM 1034 N N . ALA A 1 141 ? 7.025 -6.783 8.717 1.00 60.78 141 ALA A N 1
ATOM 1035 C CA . ALA A 1 141 ? 5.755 -6.559 8.057 1.00 60.78 141 ALA A CA 1
ATOM 1036 C C . ALA A 1 141 ? 5.317 -7.749 7.188 1.00 60.78 141 ALA A C 1
ATOM 1038 O O . ALA A 1 141 ? 4.482 -7.570 6.309 1.00 60.78 141 ALA A O 1
ATOM 1039 N N . ALA A 1 142 ? 5.785 -8.978 7.445 1.00 62.81 142 ALA A N 1
ATOM 1040 C CA . ALA A 1 142 ? 5.363 -10.181 6.706 1.00 62.81 142 ALA A CA 1
ATOM 1041 C C . ALA A 1 142 ? 3.829 -10.368 6.615 1.00 62.81 142 ALA A C 1
ATOM 1043 O O . ALA A 1 142 ? 3.322 -11.011 5.702 1.00 62.81 142 ALA A O 1
ATOM 1044 N N . PHE A 1 143 ? 3.067 -9.778 7.543 1.00 68.94 143 PHE A N 1
ATOM 1045 C CA . PHE A 1 143 ? 1.601 -9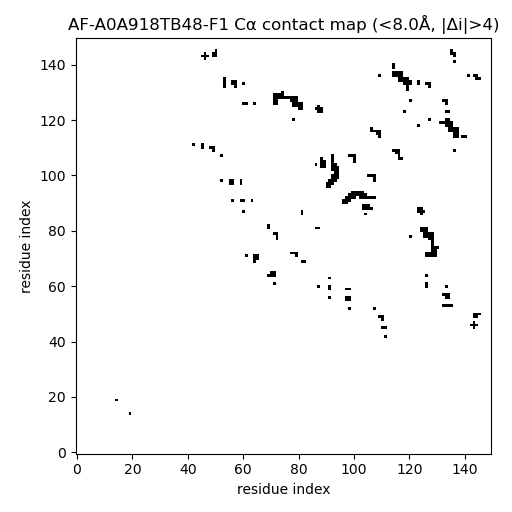.752 7.488 1.00 68.94 143 PHE A CA 1
ATOM 1046 C C . PHE A 1 143 ? 1.023 -8.786 6.433 1.00 68.94 143 PHE A C 1
ATOM 1048 O O . PHE A 1 143 ? -0.114 -8.959 5.995 1.00 68.94 143 PHE A O 1
ATOM 1055 N N . TYR A 1 144 ? 1.780 -7.753 6.074 1.00 73.19 144 TYR A N 1
ATOM 1056 C CA . TYR A 1 144 ? 1.423 -6.680 5.145 1.00 73.19 144 TYR A CA 1
ATOM 1057 C C . TYR A 1 144 ? 2.041 -6.862 3.755 1.00 73.19 144 TYR A C 1
ATOM 1059 O O . TYR A 1 144 ? 1.587 -6.218 2.810 1.00 73.19 144 TYR A O 1
ATOM 1067 N N . ALA A 1 145 ? 3.011 -7.769 3.614 1.00 66.19 145 ALA A N 1
ATOM 1068 C CA . ALA A 1 145 ? 3.540 -8.158 2.319 1.00 66.19 145 ALA A CA 1
ATOM 1069 C C . ALA A 1 145 ? 2.417 -8.734 1.427 1.00 66.19 145 ALA A C 1
ATOM 1071 O O . ALA A 1 145 ? 1.554 -9.487 1.909 1.00 66.19 145 ALA A O 1
ATOM 1072 N N . PRO A 1 146 ? 2.403 -8.418 0.120 1.00 62.38 146 PRO A N 1
ATOM 1073 C CA . PRO A 1 146 ? 1.557 -9.125 -0.829 1.00 62.38 146 PRO A CA 1
ATOM 1074 C C . PRO A 1 146 ? 1.934 -10.606 -0.776 1.00 62.38 146 PRO A C 1
ATOM 1076 O O . PRO A 1 146 ? 3.107 -10.954 -0.881 1.00 62.38 146 PRO A O 1
ATOM 1079 N N . SER A 1 147 ? 0.960 -11.493 -0.578 1.00 54.94 147 SER A N 1
ATOM 1080 C CA . SER A 1 147 ? 1.223 -12.932 -0.570 1.00 54.94 147 SER A CA 1
ATOM 1081 C C . SER A 1 147 ? 1.569 -13.383 -1.989 1.00 54.94 147 SER A C 1
ATOM 1083 O O . SER A 1 147 ? 0.670 -13.638 -2.788 1.00 54.94 147 SER A O 1
ATOM 1085 N N . GLY A 1 148 ? 2.859 -13.436 -2.304 1.00 48.12 148 GLY A N 1
ATOM 1086 C CA . GLY A 1 148 ? 3.388 -13.883 -3.587 1.00 48.12 148 GLY A CA 1
ATOM 1087 C C . GLY A 1 148 ? 4.198 -15.166 -3.445 1.00 48.12 148 GLY A C 1
ATOM 1088 O O . GLY A 1 148 ? 5.408 -15.115 -3.597 1.00 48.12 148 GLY A O 1
ATOM 1089 N N . VAL A 1 149 ? 3.535 -16.288 -3.139 1.00 36.44 149 VAL A N 1
ATOM 1090 C CA . VAL A 1 149 ? 3.939 -17.633 -3.594 1.00 36.44 149 VAL A CA 1
ATOM 1091 C C . VAL A 1 149 ? 2.662 -18.456 -3.810 1.00 36.44 149 VAL A C 1
ATOM 1093 O O . VAL A 1 149 ? 2.054 -18.938 -2.851 1.00 36.44 149 VAL A O 1
ATOM 1096 N N . GLN A 1 150 ? 2.257 -18.590 -5.072 1.00 33.03 150 GLN A N 1
ATOM 1097 C CA . GLN A 1 150 ? 1.7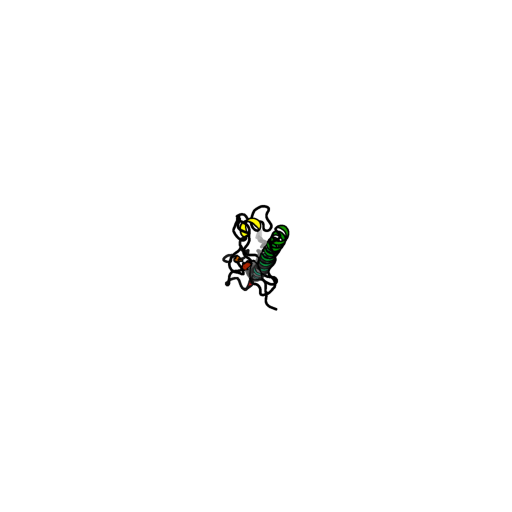92 -19.852 -5.652 1.00 33.03 150 GLN A CA 1
ATOM 1098 C C . GLN A 1 150 ? 2.536 -20.050 -6.964 1.00 33.03 150 GLN A C 1
ATOM 1100 O O . GLN A 1 150 ? 2.680 -19.039 -7.688 1.00 33.03 150 GLN A O 1
#

Solvent-accessible surface area (backbone atoms only — not comparable to full-atom values): 8855 Å² total; per-residue (Å²): 137,89,81,83,84,77,80,79,78,79,76,75,84,65,87,46,74,65,58,55,51,53,50,51,53,52,51,56,53,54,53,53,56,48,54,55,52,50,54,55,49,50,56,53,50,31,27,54,51,42,42,49,52,42,49,40,46,41,52,30,51,54,52,50,32,58,75,72,70,48,83,72,31,52,68,90,68,47,63,43,72,54,87,61,97,65,60,46,33,49,63,33,19,11,78,93,40,60,34,75,27,100,43,65,64,42,78,61,82,44,72,48,85,98,49,42,63,39,47,55,63,94,45,60,42,44,46,45,19,55,93,54,59,49,48,36,48,40,81,94,31,63,85,40,34,72,91,82,84,132

Foldseek 3Di:
DDDDPDPPPPPPPPCDPVNVVVVVVVVVVVVVVVVVVVVVVLLVVLLVVLVVLLVLLLVQLVVVCVVVVNDAAAPPRFWAFAPDPDAVQQQQEDPPHSHHAPDGNARHQRSDPPKGKAAQDDHLRIRGHPLDTRIFIDPVVPVSGDPRDD

Mean predicted aligned error: 9.82 Å

Secondary structure (DSSP, 8-state):
-------------PPPHHHHHHHHHHHHHHHHHHHHHHHHHHHHHHHHHHHHHHHHHHHHHHHHHHHTTPPPPPTTS--EE--SSS-HHHHHBSTTSSB--SSTTSPPPPSSTT--EEESSS-SSEEPPTT--SEEE-GGGTTTS-----

Sequence (150 aa):
MKLTNTKTNKSNKGMTLIELTVVILVLLSLISVLFIGARAWMRGSDRANAALLIRNAQQGVRSHSNIMGVETPATGAGEIAWPAADDLSDEIFGPGKYVETATISTPPTHPAAGNSFIAAGTDFDSVPELGSLYMTSNADAAFYAPSGVQ